Protein AF-A0A936FQI4-F1 (afdb_monomer_lite)

Sequence (124 aa):
MPVNFSVKGVPDELAARLRERAAANHRSLQGELMAILHEATSRQPAATADWRQRFRPAAAAHGGRPSTIDEVVARIKARSPAPRVRGPSSVDVIRQMRDDRYGDAWLAARKDTSAAKKPARRGR

Structure (mmCIF, N/CA/C/O backbone):
data_AF-A0A936FQI4-F1
#
_entry.id   AF-A0A936FQI4-F1
#
loop_
_atom_site.group_PDB
_atom_site.id
_atom_site.type_symbol
_atom_site.label_atom_id
_atom_site.label_alt_id
_atom_site.label_comp_id
_atom_site.label_asym_id
_atom_site.label_entity_id
_atom_site.label_seq_id
_atom_site.pdbx_PDB_ins_code
_atom_site.Cartn_x
_atom_site.Cartn_y
_atom_site.Cartn_z
_atom_site.occupancy
_atom_site.B_iso_or_equiv
_atom_site.auth_seq_id
_atom_site.auth_comp_id
_atom_site.auth_asym_id
_atom_site.auth_atom_id
_atom_site.pdbx_PDB_model_num
ATOM 1 N N . MET A 1 1 ? 0.464 22.853 11.109 1.00 69.81 1 MET A N 1
ATOM 2 C CA . MET A 1 1 ? -0.712 22.827 12.005 1.00 69.81 1 MET A CA 1
ATOM 3 C C . MET A 1 1 ? -1.194 21.390 12.130 1.00 69.81 1 MET A C 1
ATOM 5 O O . MET A 1 1 ? -1.254 20.738 11.092 1.00 69.81 1 MET A O 1
ATOM 9 N N . PRO A 1 2 ? -1.460 20.867 13.340 1.00 82.12 2 PRO A N 1
ATOM 10 C CA . PRO A 1 2 ? -2.009 19.522 13.499 1.00 82.12 2 PRO A CA 1
ATOM 11 C C . PRO A 1 2 ? -3.452 19.473 12.977 1.00 82.12 2 PRO A C 1
ATOM 13 O O . PRO A 1 2 ? -4.237 20.381 13.241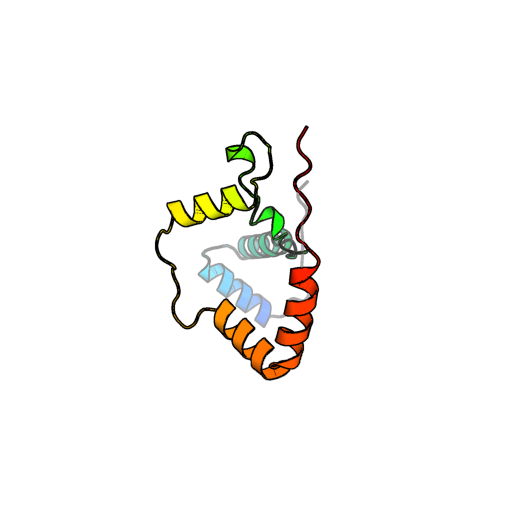 1.00 82.12 2 PRO A O 1
ATOM 16 N N . VAL A 1 3 ? -3.791 18.421 12.230 1.00 89.88 3 VAL A N 1
ATOM 17 C CA . VAL A 1 3 ? -5.141 18.180 11.699 1.00 89.88 3 VAL A CA 1
ATOM 18 C C . VAL A 1 3 ? -5.717 16.965 12.417 1.00 89.88 3 VAL A C 1
ATOM 20 O O . VAL A 1 3 ? -5.066 15.925 12.482 1.00 89.88 3 VAL A O 1
ATOM 23 N N . ASN A 1 4 ? -6.920 17.099 12.976 1.00 89.75 4 ASN A N 1
ATOM 24 C CA . ASN A 1 4 ? -7.624 15.989 13.615 1.00 89.75 4 ASN A CA 1
ATOM 25 C C . ASN A 1 4 ? -8.486 15.246 12.582 1.00 89.75 4 ASN A C 1
ATOM 27 O O . ASN A 1 4 ? -9.173 15.878 11.781 1.00 89.75 4 ASN A O 1
ATOM 31 N N . PHE A 1 5 ? -8.465 13.915 12.618 1.00 84.94 5 PHE A N 1
ATOM 32 C CA . PHE A 1 5 ? -9.216 13.050 11.715 1.00 84.94 5 PHE A CA 1
ATOM 33 C C . PHE A 1 5 ? -10.091 12.094 12.523 1.00 84.94 5 PHE A C 1
ATOM 35 O O . PHE A 1 5 ? -9.604 11.369 13.389 1.00 84.94 5 PHE A O 1
ATOM 42 N N . SER A 1 6 ? -11.389 12.085 12.230 1.00 91.06 6 SER A N 1
ATOM 43 C CA . SER A 1 6 ? -12.357 11.189 12.860 1.00 91.06 6 SER A CA 1
ATOM 44 C C . SER A 1 6 ? -13.099 10.407 11.784 1.00 91.06 6 SER A C 1
ATOM 46 O O . SER A 1 6 ? -13.670 10.997 10.867 1.00 91.06 6 SER A O 1
ATOM 48 N N . VAL A 1 7 ? -13.093 9.079 11.906 1.00 88.00 7 VAL A N 1
ATOM 49 C CA . VAL A 1 7 ? -13.845 8.171 11.033 1.00 88.00 7 VAL A CA 1
ATOM 50 C C . VAL A 1 7 ? -15.098 7.728 11.772 1.00 88.00 7 VAL A C 1
ATOM 52 O O . VAL A 1 7 ? -15.009 7.165 12.862 1.00 88.00 7 VAL A O 1
ATOM 55 N N . LYS A 1 8 ? -16.269 7.979 11.184 1.00 94.00 8 LYS A N 1
ATOM 56 C CA . LYS A 1 8 ? -17.564 7.544 11.725 1.00 94.00 8 LYS A CA 1
ATOM 57 C C . LYS A 1 8 ? -18.041 6.281 11.011 1.00 94.00 8 LYS A C 1
ATOM 59 O O . LYS A 1 8 ? -17.740 6.094 9.837 1.00 94.00 8 LYS A O 1
ATOM 64 N N . GLY A 1 9 ? -18.809 5.450 11.716 1.00 92.06 9 GLY A N 1
ATOM 65 C CA . GLY A 1 9 ? -19.442 4.260 11.136 1.00 92.06 9 GLY A CA 1
ATOM 66 C C . GLY A 1 9 ? -18.463 3.140 10.783 1.00 92.06 9 GLY A C 1
ATOM 67 O O . GLY A 1 9 ? -18.639 2.472 9.770 1.00 92.06 9 GLY A O 1
ATOM 68 N N . VAL A 1 10 ? -17.411 2.951 11.583 1.00 91.44 10 VAL A N 1
ATOM 69 C CA . VAL A 1 10 ? -16.477 1.834 11.393 1.00 91.44 10 VAL A CA 1
ATOM 70 C C . VAL A 1 10 ? -17.178 0.536 11.814 1.00 91.44 10 VAL A C 1
ATOM 72 O O . VAL A 1 10 ? -17.616 0.465 12.960 1.00 91.44 10 VAL A O 1
ATOM 75 N N . PRO A 1 11 ? -17.276 -0.485 10.940 1.00 97.06 11 PRO A N 1
ATOM 76 C CA . PRO A 1 11 ? -17.835 -1.780 11.318 1.00 97.06 11 PRO A CA 1
ATOM 77 C C . PRO A 1 11 ? -17.044 -2.419 12.463 1.00 97.06 11 PRO A C 1
ATOM 79 O O . PRO A 1 11 ? -15.810 -2.366 12.466 1.00 97.06 11 PRO A O 1
ATOM 82 N N . ASP A 1 12 ? -17.734 -3.068 13.401 1.00 94.44 12 ASP A N 1
ATOM 83 C CA . ASP A 1 12 ? -17.106 -3.626 14.607 1.00 94.44 12 ASP A CA 1
ATOM 84 C C . ASP A 1 12 ? -16.015 -4.653 14.286 1.00 94.44 12 ASP A C 1
ATOM 86 O O . ASP A 1 12 ? -14.940 -4.628 14.889 1.00 94.44 12 ASP A O 1
ATOM 90 N N . GLU A 1 13 ? -16.239 -5.493 13.275 1.00 96.62 13 GLU A N 1
ATOM 91 C CA . GLU A 1 13 ? -15.248 -6.464 12.798 1.00 96.62 13 GLU A CA 1
ATOM 92 C C . GLU A 1 13 ? -13.973 -5.782 12.287 1.00 96.62 13 GLU A C 1
ATOM 94 O O . GLU A 1 13 ? -12.856 -6.226 12.561 1.00 96.62 13 GLU A O 1
ATOM 99 N N . LEU A 1 14 ? -14.116 -4.661 11.573 1.00 95.62 14 LEU A N 1
ATOM 100 C CA . LEU A 1 14 ? -12.974 -3.902 11.073 1.00 95.62 14 LEU A CA 1
ATOM 101 C C . LEU A 1 14 ? -12.208 -3.252 12.229 1.00 95.62 14 LEU A C 1
ATOM 103 O O . LEU A 1 14 ? -10.976 -3.288 12.254 1.00 95.62 14 LEU A O 1
ATOM 107 N N . ALA A 1 15 ? -12.928 -2.701 13.209 1.00 95.19 15 ALA A N 1
ATOM 108 C CA . ALA A 1 15 ? -12.323 -2.141 14.409 1.00 95.19 15 ALA A CA 1
ATOM 109 C C . ALA A 1 15 ? -11.576 -3.212 15.224 1.00 95.19 15 ALA A C 1
ATOM 111 O O . ALA A 1 15 ? -10.478 -2.945 15.714 1.00 95.19 15 ALA A O 1
ATOM 112 N N . ALA A 1 16 ? -12.124 -4.426 15.339 1.00 96.75 16 ALA A N 1
ATOM 113 C CA . ALA A 1 16 ? -11.470 -5.551 16.005 1.00 96.75 16 ALA A CA 1
ATOM 114 C C . ALA A 1 16 ? -10.152 -5.929 15.314 1.00 96.75 16 ALA A C 1
ATOM 116 O O . ALA A 1 16 ? -9.101 -5.915 15.955 1.00 96.75 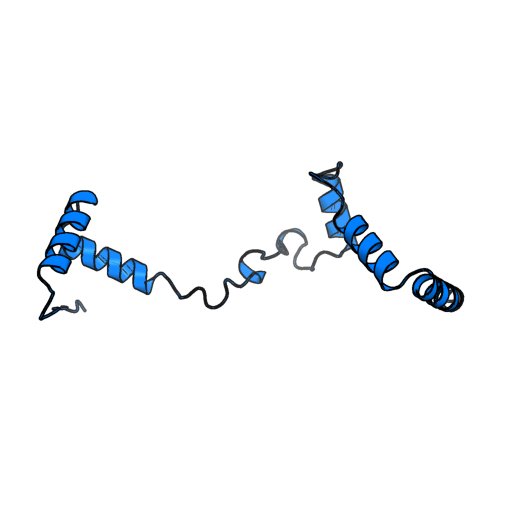16 ALA A O 1
ATOM 117 N N . ARG A 1 17 ? -10.175 -6.123 13.989 1.00 97.19 17 ARG A N 1
ATOM 118 C CA . ARG A 1 17 ? -8.971 -6.444 13.200 1.00 97.19 17 ARG A CA 1
ATOM 119 C C . ARG A 1 17 ? -7.894 -5.362 13.292 1.00 97.19 17 ARG A C 1
ATOM 121 O O . ARG A 1 17 ? -6.705 -5.674 13.332 1.00 97.19 17 ARG A O 1
ATOM 128 N N . LEU A 1 18 ? -8.286 -4.086 13.342 1.00 96.31 18 LEU A N 1
ATOM 129 C CA . LEU A 1 18 ? -7.343 -2.979 13.537 1.00 96.31 18 LEU A CA 1
ATOM 130 C C . LEU A 1 18 ? -6.695 -3.010 14.927 1.00 96.31 18 LEU A C 1
ATOM 132 O O . LEU A 1 18 ? -5.494 -2.766 15.033 1.00 96.31 18 LEU A O 1
ATOM 136 N N . ARG A 1 19 ? -7.452 -3.339 15.984 1.00 95.31 19 ARG A N 1
ATOM 137 C CA . ARG A 1 19 ? -6.897 -3.488 17.342 1.00 95.31 19 ARG A CA 1
ATOM 138 C C . ARG A 1 19 ? -5.942 -4.675 17.441 1.00 95.31 19 ARG A C 1
ATOM 140 O O . ARG A 1 19 ? -4.865 -4.519 18.005 1.00 95.31 19 ARG A O 1
ATOM 147 N N . GLU A 1 20 ? -6.297 -5.820 16.864 1.00 97.62 20 GLU A N 1
ATOM 148 C CA . GLU A 1 20 ? -5.423 -7.001 16.811 1.00 97.62 20 GLU A CA 1
ATOM 149 C C . GLU A 1 20 ? -4.113 -6.692 16.087 1.00 97.62 20 GLU A C 1
ATOM 151 O O . GLU A 1 20 ? -3.028 -6.972 16.596 1.00 97.62 20 GLU A O 1
ATOM 156 N N . ARG A 1 21 ? -4.202 -6.034 14.924 1.00 97.62 21 ARG A N 1
ATOM 157 C CA . ARG A 1 21 ? -3.026 -5.597 14.170 1.00 97.62 21 ARG A CA 1
ATOM 158 C C . ARG A 1 21 ? -2.170 -4.622 14.979 1.00 97.62 21 ARG A C 1
ATOM 160 O O . ARG A 1 21 ? -0.951 -4.769 14.990 1.00 97.62 21 ARG A O 1
ATOM 167 N N . ALA A 1 22 ? -2.775 -3.662 15.677 1.00 97.38 22 ALA A N 1
ATOM 168 C CA . ALA A 1 22 ? -2.047 -2.728 16.534 1.00 97.38 22 ALA A CA 1
ATOM 169 C C . ALA A 1 22 ? -1.322 -3.452 17.686 1.00 97.38 22 ALA A C 1
ATOM 171 O O . ALA A 1 22 ? -0.142 -3.193 17.922 1.00 97.38 22 ALA A O 1
ATOM 172 N N . ALA A 1 23 ? -1.986 -4.416 18.338 1.00 96.56 23 ALA A N 1
ATOM 173 C CA . ALA A 1 23 ? -1.396 -5.237 19.394 1.00 96.56 23 ALA A CA 1
ATOM 174 C C . ALA A 1 23 ? -0.212 -6.073 18.882 1.00 96.56 23 ALA A C 1
ATOM 176 O O . ALA A 1 23 ? 0.848 -6.074 19.506 1.00 96.56 23 ALA A O 1
ATOM 177 N N . ALA A 1 24 ? -0.355 -6.709 17.714 1.00 96.94 24 ALA A N 1
ATOM 178 C CA . ALA A 1 24 ? 0.707 -7.491 17.079 1.00 96.94 24 ALA A CA 1
ATOM 179 C C . ALA A 1 24 ? 1.928 -6.641 16.686 1.00 96.94 24 ALA A C 1
ATOM 181 O O . ALA A 1 24 ? 3.054 -7.126 16.707 1.00 96.94 24 ALA A O 1
ATOM 182 N N . ASN A 1 25 ? 1.715 -5.366 16.345 1.00 96.25 25 ASN A N 1
ATOM 183 C CA . ASN A 1 25 ? 2.786 -4.424 16.014 1.00 96.25 25 ASN A CA 1
ATOM 184 C C . ASN A 1 25 ? 3.288 -3.629 17.232 1.00 96.25 25 ASN A C 1
ATOM 186 O O . ASN A 1 25 ? 4.109 -2.727 17.063 1.00 96.25 25 ASN A O 1
ATOM 190 N N . HIS A 1 26 ? 2.803 -3.940 18.442 1.00 97.25 26 HIS A N 1
ATOM 191 C CA . HIS A 1 26 ? 3.125 -3.242 19.691 1.00 97.25 26 HIS A CA 1
ATOM 192 C C . HIS A 1 26 ? 2.915 -1.719 19.615 1.00 97.25 26 HIS A C 1
ATOM 194 O O . HIS A 1 26 ? 3.721 -0.929 20.109 1.00 97.25 26 HIS A O 1
ATOM 200 N N . ARG A 1 27 ? 1.826 -1.291 18.968 1.00 95.06 27 ARG A N 1
ATOM 201 C CA . ARG A 1 27 ? 1.468 0.120 18.766 1.00 95.06 27 ARG A CA 1
ATOM 202 C C . ARG A 1 27 ? 0.092 0.421 19.340 1.00 95.06 27 ARG A C 1
ATOM 204 O O . ARG A 1 27 ? -0.764 -0.452 19.448 1.00 95.06 27 ARG A O 1
ATOM 211 N N . SER A 1 28 ? -0.145 1.691 19.666 1.00 97.06 28 SER A N 1
ATOM 212 C CA . SER A 1 28 ? -1.504 2.165 19.933 1.00 97.06 28 SER A CA 1
ATOM 213 C C . SER A 1 28 ? -2.336 2.129 18.647 1.00 97.06 28 SER A C 1
ATOM 215 O O . SER A 1 28 ? -1.794 2.212 17.544 1.00 97.06 28 SER A O 1
ATOM 217 N N . LEU A 1 29 ? -3.665 2.066 18.773 1.00 94.25 29 LEU A N 1
ATOM 218 C CA . LEU A 1 29 ? -4.567 2.086 17.615 1.00 94.25 29 LEU A CA 1
ATOM 219 C C . LEU A 1 29 ? -4.352 3.332 16.738 1.00 94.25 29 LEU A C 1
ATOM 221 O O . LEU A 1 29 ? -4.317 3.236 15.514 1.00 94.25 29 LEU A O 1
ATOM 225 N N . GLN A 1 30 ? -4.154 4.496 17.363 1.00 93.81 30 GLN A N 1
ATOM 226 C CA . GLN A 1 30 ? -3.844 5.736 16.651 1.00 93.81 30 GLN A CA 1
ATOM 227 C C . GLN A 1 30 ? -2.497 5.649 15.920 1.00 93.81 30 GLN A C 1
ATOM 229 O O . GLN A 1 30 ? -2.399 6.072 14.770 1.00 93.81 30 GLN A O 1
ATOM 234 N N . GLY A 1 31 ? -1.470 5.077 16.557 1.00 94.56 31 GLY A N 1
ATOM 235 C CA . GLY A 1 31 ? -0.163 4.869 15.934 1.00 94.56 31 GLY A CA 1
ATOM 236 C C . GLY A 1 31 ? -0.227 3.920 14.737 1.00 94.56 31 GLY A C 1
ATOM 237 O O . GLY A 1 31 ? 0.406 4.179 13.716 1.00 94.56 31 GLY A O 1
ATOM 238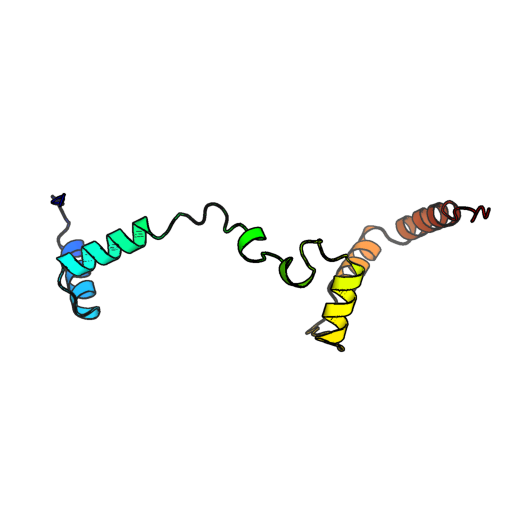 N N . GLU A 1 32 ? -1.037 2.865 14.824 1.00 96.06 32 GLU A N 1
ATOM 239 C CA . GLU A 1 32 ? -1.239 1.933 13.714 1.00 96.06 32 GLU A CA 1
ATOM 240 C C . GLU A 1 32 ? -1.978 2.587 12.540 1.00 96.06 32 GLU A C 1
ATOM 242 O O . GLU A 1 32 ? -1.563 2.437 11.392 1.00 96.06 32 GLU A O 1
ATOM 247 N N . LEU A 1 33 ? -3.012 3.390 12.811 1.00 94.88 33 LEU A N 1
ATOM 248 C CA . LEU A 1 33 ? -3.693 4.167 11.770 1.00 94.88 33 LEU A CA 1
ATOM 249 C C . LEU A 1 33 ? -2.740 5.147 11.080 1.00 94.88 33 LEU A C 1
ATOM 251 O O . LEU A 1 33 ? -2.736 5.238 9.853 1.00 94.88 33 LEU A O 1
ATOM 255 N N . MET A 1 34 ? -1.891 5.836 11.846 1.00 94.44 34 MET A N 1
ATOM 256 C CA . MET A 1 34 ? -0.868 6.717 11.282 1.00 94.44 34 MET A CA 1
ATOM 257 C C . MET A 1 34 ? 0.134 5.955 10.413 1.00 94.44 34 MET A C 1
ATOM 259 O O . MET A 1 34 ? 0.490 6.439 9.341 1.00 94.44 34 MET A O 1
ATOM 263 N N . ALA A 1 35 ? 0.555 4.757 10.826 1.00 94.44 35 ALA A N 1
ATOM 264 C CA . ALA A 1 35 ? 1.451 3.920 10.034 1.00 94.44 35 ALA A CA 1
ATOM 265 C C . ALA A 1 35 ? 0.811 3.484 8.705 1.00 94.44 35 ALA A C 1
ATOM 267 O O . ALA A 1 35 ? 1.452 3.590 7.661 1.00 94.44 35 ALA A O 1
ATOM 268 N N . ILE A 1 36 ? -0.458 3.063 8.726 1.00 93.88 36 ILE A N 1
ATOM 269 C CA . ILE A 1 36 ? -1.208 2.677 7.520 1.00 93.88 36 ILE A CA 1
ATOM 270 C C . ILE A 1 36 ? -1.366 3.869 6.570 1.00 93.88 36 ILE A C 1
ATOM 272 O O . ILE A 1 36 ? -1.128 3.736 5.370 1.00 93.88 36 ILE A O 1
ATOM 276 N N . LEU A 1 37 ? -1.736 5.043 7.090 1.00 92.62 37 LEU A N 1
ATOM 277 C CA . LEU A 1 37 ? -1.865 6.261 6.284 1.00 92.62 37 LEU A CA 1
ATOM 278 C C . LEU A 1 37 ? -0.519 6.686 5.690 1.00 92.62 37 LEU A C 1
ATOM 280 O O . LEU A 1 37 ? -0.447 7.048 4.515 1.00 92.62 37 LEU A O 1
ATOM 284 N N . HIS A 1 38 ? 0.558 6.597 6.472 1.00 93.06 38 HIS A N 1
ATOM 285 C CA . HIS A 1 38 ? 1.903 6.881 5.989 1.00 93.06 38 HIS A CA 1
ATOM 286 C C . HIS A 1 38 ? 2.305 5.912 4.873 1.00 93.06 38 HIS A C 1
ATOM 288 O O . HIS A 1 38 ? 2.807 6.350 3.843 1.00 93.06 38 HIS A O 1
ATOM 294 N N . GLU A 1 39 ? 2.051 4.610 5.020 1.00 92.25 39 GLU A N 1
ATOM 295 C CA . GLU A 1 39 ? 2.324 3.615 3.976 1.00 92.25 39 GLU A CA 1
ATOM 296 C C . GLU A 1 39 ? 1.510 3.889 2.704 1.00 92.25 39 GLU A C 1
ATOM 298 O O . GLU A 1 39 ? 2.075 3.919 1.613 1.00 92.25 39 GLU A O 1
ATOM 303 N N . ALA A 1 40 ? 0.208 4.149 2.833 1.00 90.25 40 ALA A N 1
ATOM 304 C CA . ALA A 1 40 ? -0.686 4.396 1.702 1.00 90.25 40 ALA A CA 1
ATOM 305 C C . ALA A 1 40 ? -0.324 5.663 0.909 1.00 90.25 40 ALA A C 1
ATOM 307 O O . ALA A 1 40 ? -0.540 5.714 -0.298 1.00 90.25 40 ALA A O 1
ATOM 308 N N . THR A 1 41 ? 0.236 6.674 1.577 1.00 89.06 41 THR A N 1
ATOM 309 C CA . THR A 1 41 ? 0.659 7.941 0.955 1.00 89.06 41 THR A CA 1
ATOM 310 C C . THR A 1 41 ? 2.109 7.916 0.469 1.00 89.06 41 THR A C 1
ATOM 312 O O . THR A 1 41 ? 2.422 8.522 -0.553 1.00 89.06 41 THR A O 1
ATOM 315 N N . SER A 1 42 ? 2.992 7.186 1.158 1.00 83.62 42 SER A N 1
ATOM 316 C CA . SER A 1 42 ? 4.397 6.997 0.758 1.00 83.62 42 SER A CA 1
ATOM 317 C C . SER A 1 42 ? 4.535 6.029 -0.404 1.00 83.62 42 SER A C 1
ATOM 319 O O . SER A 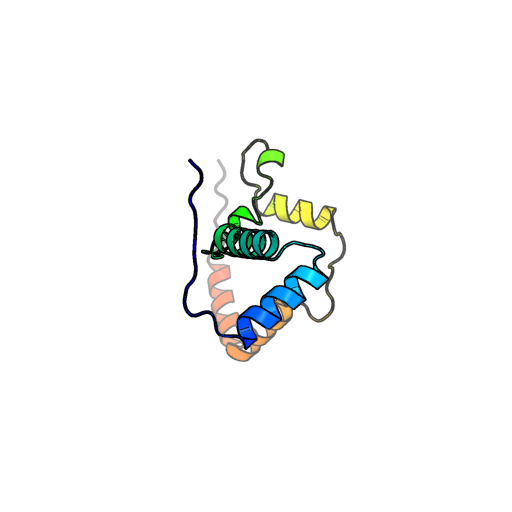1 42 ? 5.463 6.131 -1.209 1.00 83.62 42 SER A O 1
ATOM 321 N N . ARG A 1 43 ? 3.603 5.082 -0.514 1.00 64.81 43 ARG A N 1
ATOM 322 C CA . ARG A 1 43 ? 3.436 4.275 -1.707 1.00 64.81 43 ARG A CA 1
ATOM 323 C C . ARG A 1 43 ? 2.819 5.177 -2.769 1.00 64.81 43 ARG A C 1
ATOM 325 O O . ARG A 1 43 ? 1.622 5.117 -3.030 1.00 64.81 43 ARG A O 1
ATOM 332 N N . GLN A 1 44 ? 3.659 5.993 -3.418 1.00 57.16 44 GLN A N 1
ATOM 333 C CA . GLN A 1 44 ? 3.350 6.428 -4.775 1.00 57.16 44 GLN A CA 1
ATOM 334 C C . GLN A 1 44 ? 2.849 5.176 -5.508 1.00 57.16 44 GLN A C 1
ATOM 336 O O . GLN A 1 44 ? 3.483 4.114 -5.364 1.00 57.16 44 GLN A O 1
ATOM 341 N N . PRO A 1 45 ? 1.736 5.245 -6.274 1.00 51.78 45 PRO A N 1
ATOM 342 C CA . PRO A 1 45 ? 1.507 4.202 -7.255 1.00 51.78 45 PRO A CA 1
ATOM 343 C C . PRO A 1 45 ? 2.846 4.038 -7.959 1.00 51.78 45 PRO A C 1
ATOM 345 O O . PRO A 1 45 ? 3.538 5.032 -8.202 1.00 51.78 45 PRO A O 1
ATOM 348 N N . ALA A 1 46 ? 3.261 2.805 -8.222 1.00 50.72 46 ALA A N 1
ATOM 349 C CA . ALA A 1 46 ? 4.305 2.583 -9.199 1.00 50.72 46 ALA A CA 1
ATOM 350 C C . ALA A 1 46 ? 3.747 3.083 -10.544 1.00 50.72 46 ALA A C 1
ATOM 352 O O . ALA A 1 46 ? 3.382 2.296 -11.409 1.00 50.72 46 ALA A O 1
ATOM 353 N N . ALA A 1 47 ? 3.598 4.402 -10.687 1.00 50.56 47 ALA A N 1
ATOM 354 C CA . ALA A 1 47 ? 3.464 5.140 -11.907 1.00 50.56 47 ALA A CA 1
ATOM 355 C C . ALA A 1 47 ? 4.789 4.858 -12.565 1.00 50.56 47 ALA A C 1
ATOM 357 O O . ALA A 1 47 ? 5.767 5.535 -12.279 1.00 50.56 47 ALA A O 1
ATOM 358 N N . THR A 1 48 ? 4.817 3.726 -13.271 1.00 50.31 48 THR A N 1
ATOM 359 C CA . THR A 1 48 ? 5.958 3.185 -13.986 1.00 50.31 48 THR A CA 1
ATOM 360 C C . THR A 1 48 ? 7.224 3.313 -13.154 1.00 50.31 48 THR A C 1
ATOM 362 O O . THR A 1 48 ? 7.884 4.341 -13.239 1.00 50.31 48 THR A O 1
ATOM 365 N N . ALA A 1 49 ? 7.589 2.305 -12.349 1.00 50.50 49 ALA A N 1
ATOM 366 C CA . ALA A 1 49 ? 8.974 2.224 -11.889 1.00 50.50 49 ALA A CA 1
ATOM 367 C C . ALA A 1 49 ? 9.840 2.447 -13.132 1.00 50.50 49 ALA A C 1
ATOM 369 O O . ALA A 1 49 ? 9.849 1.592 -14.020 1.00 50.50 49 ALA A O 1
ATOM 370 N N . ASP A 1 50 ? 10.405 3.652 -13.260 1.00 57.22 50 ASP A N 1
ATOM 371 C CA . ASP A 1 50 ? 11.050 4.066 -14.485 1.00 57.22 50 ASP A CA 1
ATOM 372 C C . ASP A 1 50 ? 12.253 3.156 -14.531 1.00 57.22 50 ASP A C 1
ATOM 374 O O . ASP A 1 50 ? 13.184 3.270 -13.728 1.00 57.22 50 ASP A O 1
ATOM 378 N N . TRP A 1 51 ? 12.177 2.143 -15.385 1.00 57.12 51 TRP A N 1
ATOM 379 C CA . TRP A 1 51 ? 13.230 1.155 -15.492 1.00 57.12 51 TRP A CA 1
ATOM 380 C C . TRP A 1 51 ? 14.553 1.876 -15.797 1.00 57.12 51 TRP A C 1
ATOM 382 O O . TRP A 1 51 ? 15.610 1.390 -15.406 1.00 57.12 51 TRP A O 1
ATOM 392 N N . ARG A 1 52 ? 14.499 3.091 -16.372 1.00 54.56 52 ARG A N 1
ATOM 393 C CA . ARG A 1 52 ? 15.642 3.987 -16.573 1.00 54.56 52 ARG A CA 1
ATOM 394 C C . ARG A 1 52 ? 16.215 4.558 -15.271 1.00 54.56 52 ARG A C 1
ATOM 396 O O . ARG A 1 52 ? 17.426 4.729 -15.195 1.00 54.56 52 ARG A O 1
ATOM 403 N N . GLN A 1 53 ? 15.406 4.829 -14.243 1.00 58.09 53 GLN A N 1
ATOM 404 C CA . GLN A 1 53 ? 15.901 5.206 -12.909 1.00 58.09 53 GLN A CA 1
ATOM 405 C C . GLN A 1 53 ? 16.447 4.000 -12.138 1.00 58.09 53 GLN A C 1
ATOM 407 O O . GLN A 1 53 ? 17.509 4.098 -11.525 1.00 58.09 53 GLN A O 1
ATOM 412 N N . ARG A 1 54 ? 15.758 2.850 -12.194 1.00 55.72 54 ARG A N 1
ATOM 413 C CA . ARG A 1 54 ? 16.195 1.602 -11.531 1.00 55.72 54 ARG A CA 1
ATOM 414 C C . ARG A 1 54 ? 17.520 1.093 -12.106 1.00 55.72 54 ARG A C 1
ATOM 416 O O . ARG A 1 54 ? 18.367 0.599 -11.367 1.00 55.72 54 ARG A O 1
ATOM 423 N N . PHE A 1 55 ? 17.701 1.252 -13.413 1.00 54.91 55 PHE A N 1
ATOM 424 C CA . PHE A 1 55 ? 18.935 0.979 -14.138 1.00 54.91 55 PHE A CA 1
ATOM 425 C C . PHE A 1 55 ? 19.541 2.280 -14.641 1.00 54.91 55 PHE A C 1
ATOM 427 O O . PHE A 1 55 ? 19.834 2.406 -15.828 1.00 54.91 55 PHE A O 1
ATOM 434 N N . ARG A 1 56 ? 19.737 3.261 -13.754 1.00 55.72 56 ARG A N 1
ATOM 435 C CA . ARG A 1 56 ? 20.526 4.436 -14.108 1.00 55.72 56 ARG A CA 1
ATOM 436 C C . ARG A 1 56 ? 21.926 3.928 -14.478 1.00 55.72 56 ARG A C 1
ATOM 438 O O . ARG A 1 56 ? 22.622 3.414 -13.596 1.00 55.72 56 ARG A O 1
ATOM 445 N N . PRO A 1 57 ? 22.345 3.982 -15.759 1.00 53.59 57 PRO A N 1
ATOM 446 C CA . PRO A 1 57 ? 23.677 3.536 -16.115 1.00 53.59 57 PRO A CA 1
ATOM 447 C C . PRO A 1 57 ? 24.655 4.390 -15.316 1.00 53.59 57 PRO A C 1
ATOM 449 O O . PRO A 1 57 ? 24.432 5.589 -15.123 1.00 53.59 57 PRO A O 1
ATOM 452 N N . ALA A 1 58 ? 25.727 3.773 -14.830 1.00 56.12 58 ALA A N 1
ATOM 453 C CA . ALA A 1 58 ? 26.829 4.473 -14.190 1.00 56.12 58 ALA A CA 1
ATOM 454 C C . ALA A 1 58 ? 27.561 5.349 -15.227 1.00 56.12 58 ALA A C 1
ATOM 456 O O . ALA A 1 58 ? 28.713 5.101 -15.559 1.00 56.12 58 ALA A O 1
ATOM 457 N N . ALA A 1 59 ? 26.899 6.376 -15.766 1.00 53.12 59 ALA A N 1
ATOM 458 C CA . ALA A 1 59 ? 27.498 7.395 -16.623 1.00 53.12 59 ALA A CA 1
ATOM 459 C C . ALA A 1 59 ? 28.618 8.147 -15.879 1.00 53.12 59 ALA A C 1
ATOM 461 O O . ALA A 1 59 ? 29.539 8.673 -16.498 1.00 53.12 59 ALA A O 1
ATOM 462 N N . ALA A 1 60 ? 28.590 8.112 -14.541 1.00 53.12 60 ALA A N 1
ATOM 463 C CA . ALA A 1 60 ? 29.660 8.609 -13.687 1.00 53.12 60 ALA A CA 1
ATOM 464 C C . ALA A 1 60 ? 30.994 7.866 -13.897 1.00 53.12 60 ALA A C 1
ATOM 466 O O . ALA A 1 60 ? 32.046 8.481 -13.779 1.00 53.12 60 ALA A O 1
ATOM 467 N N . ALA A 1 61 ? 30.977 6.578 -14.270 1.00 57.72 61 ALA A N 1
ATOM 468 C CA . ALA A 1 61 ? 32.205 5.800 -14.461 1.00 57.72 61 ALA A CA 1
ATOM 469 C C . ALA A 1 61 ? 32.970 6.163 -15.751 1.00 57.72 61 ALA A C 1
ATOM 471 O O . ALA A 1 61 ? 34.145 5.836 -15.872 1.00 57.72 61 ALA A O 1
ATOM 472 N N . HIS A 1 62 ? 32.322 6.840 -16.708 1.00 56.66 62 HIS A N 1
ATOM 473 C CA . HIS A 1 62 ? 32.920 7.233 -17.992 1.00 56.66 62 HIS A CA 1
ATOM 474 C C . HIS A 1 62 ? 32.999 8.755 -18.172 1.00 56.66 62 HIS A C 1
ATOM 476 O O . HIS A 1 62 ? 33.015 9.239 -19.298 1.00 56.66 62 HIS A O 1
ATOM 482 N N . GLY A 1 63 ? 33.022 9.535 -17.086 1.00 64.19 63 GLY A N 1
ATOM 483 C CA . GLY A 1 63 ? 33.164 10.993 -17.186 1.00 64.19 63 GLY A CA 1
ATOM 484 C C . GLY A 1 63 ? 32.013 11.677 -17.935 1.00 64.19 63 GLY A C 1
ATOM 485 O O . GLY A 1 63 ? 32.221 12.692 -18.587 1.00 64.19 63 GLY A O 1
ATOM 486 N N . GLY A 1 64 ? 30.804 11.105 -17.885 1.00 65.56 64 GLY A N 1
ATOM 487 C CA . GLY A 1 64 ? 29.604 11.701 -18.476 1.00 65.56 64 GLY A CA 1
ATOM 488 C C . GLY A 1 64 ? 29.293 11.289 -19.917 1.00 65.56 64 GLY A C 1
ATOM 489 O O . GLY A 1 64 ? 28.199 11.601 -20.384 1.00 65.56 64 GLY A O 1
ATOM 490 N N . ARG A 1 65 ? 30.167 10.538 -20.611 1.00 75.06 65 ARG A N 1
ATOM 491 C CA . ARG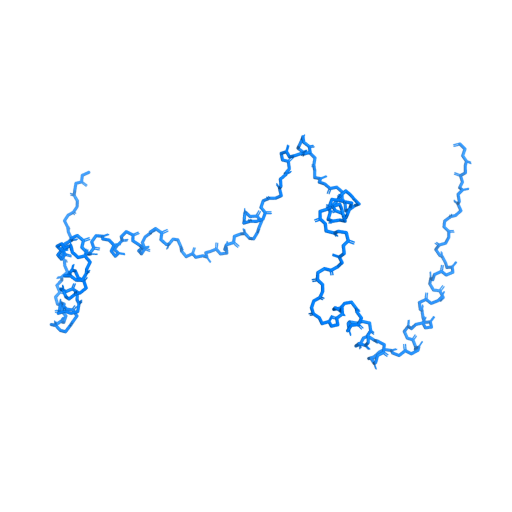 A 1 65 ? 29.807 9.955 -21.918 1.00 75.06 65 ARG A CA 1
ATOM 492 C C . ARG A 1 65 ? 29.050 8.629 -21.756 1.00 75.06 65 ARG A C 1
ATOM 494 O O . ARG A 1 65 ? 29.408 7.824 -20.891 1.00 75.06 65 ARG A O 1
ATOM 501 N N . PRO A 1 66 ? 28.014 8.365 -22.571 1.00 74.75 66 PRO A N 1
ATOM 502 C CA . PRO A 1 66 ? 27.369 7.057 -22.599 1.00 74.75 66 PRO A CA 1
ATOM 503 C C . PRO A 1 66 ? 28.372 5.989 -23.061 1.00 74.75 66 PRO A C 1
ATOM 505 O O . PRO A 1 66 ? 29.137 6.221 -23.997 1.00 74.75 66 PRO A O 1
ATOM 508 N N . SER A 1 67 ? 28.382 4.823 -22.405 1.00 75.62 67 SER A N 1
ATOM 509 C CA . SER A 1 67 ? 29.219 3.692 -22.826 1.00 75.62 67 SER A CA 1
ATOM 510 C C . SER A 1 67 ? 28.842 3.247 -24.238 1.00 75.62 67 SER A C 1
ATOM 512 O O . SER A 1 67 ? 27.653 3.112 -24.543 1.00 75.62 67 SER A O 1
ATOM 514 N N . THR A 1 68 ? 29.833 2.952 -25.079 1.00 84.31 68 THR A N 1
ATOM 515 C CA . THR A 1 68 ? 29.568 2.312 -26.376 1.00 84.31 68 THR A CA 1
ATOM 516 C C . THR A 1 68 ? 29.165 0.849 -26.178 1.00 84.31 68 THR A C 1
ATOM 518 O O . THR A 1 68 ? 29.440 0.243 -25.139 1.00 84.31 68 THR A O 1
ATOM 521 N N . ILE A 1 69 ? 28.511 0.251 -27.178 1.00 77.56 69 ILE A N 1
ATOM 522 C CA . ILE A 1 69 ? 28.127 -1.170 -27.125 1.00 77.56 69 ILE A CA 1
ATOM 523 C C . ILE A 1 69 ? 29.368 -2.051 -26.908 1.00 77.56 69 ILE A C 1
ATOM 525 O O . ILE A 1 69 ? 29.340 -2.945 -26.063 1.00 77.56 69 ILE A O 1
ATOM 529 N N . ASP A 1 70 ? 30.473 -1.753 -27.594 1.00 83.81 70 ASP A N 1
ATOM 530 C CA . ASP A 1 70 ? 31.723 -2.509 -27.477 1.00 83.81 70 ASP A CA 1
ATOM 531 C C . ASP A 1 70 ? 32.333 -2.415 -26.072 1.00 83.81 70 ASP A C 1
ATOM 533 O O . ASP A 1 70 ? 32.764 -3.426 -25.515 1.00 83.81 70 ASP A O 1
ATOM 537 N N . GLU A 1 71 ? 32.299 -1.233 -25.448 1.00 83.31 71 GLU A N 1
ATOM 538 C CA . GLU A 1 71 ? 32.753 -1.036 -24.064 1.00 83.31 71 GLU A CA 1
ATOM 539 C C . GLU A 1 71 ? 31.895 -1.828 -23.071 1.00 83.31 71 GLU A C 1
ATOM 541 O O . GLU A 1 71 ? 32.411 -2.448 -22.135 1.00 83.31 71 GLU A O 1
ATOM 546 N N . VAL A 1 72 ? 30.576 -1.855 -23.282 1.00 83.50 72 VAL A N 1
ATOM 547 C CA . VAL A 1 72 ? 29.658 -2.648 -22.456 1.00 83.50 72 VAL A CA 1
ATOM 548 C C . VAL A 1 72 ? 29.957 -4.142 -22.602 1.00 83.50 72 VAL A C 1
ATOM 550 O O . VAL A 1 72 ? 30.034 -4.842 -21.590 1.00 83.50 72 VAL A O 1
ATOM 553 N N . VAL A 1 73 ? 30.175 -4.629 -23.827 1.00 83.00 73 VAL A N 1
ATOM 554 C CA . VAL A 1 73 ? 30.506 -6.036 -24.098 1.00 83.00 73 VAL A CA 1
ATOM 555 C C . VAL A 1 73 ? 31.846 -6.418 -23.471 1.00 83.00 73 VAL A C 1
ATOM 557 O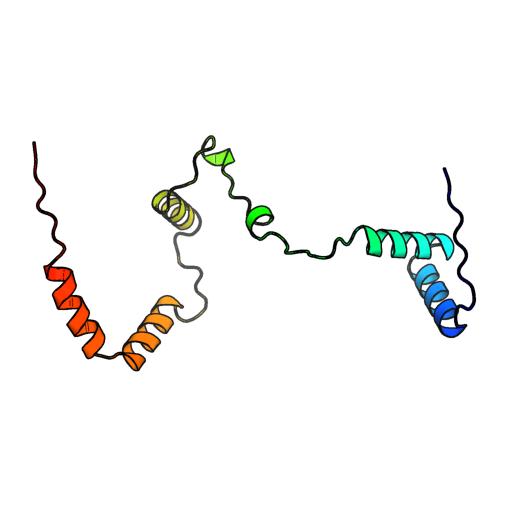 O . VAL A 1 73 ? 31.928 -7.450 -22.803 1.00 83.00 73 VAL A O 1
ATOM 560 N N . ALA A 1 74 ? 32.880 -5.589 -23.629 1.00 84.62 74 ALA A N 1
ATOM 561 C CA . ALA A 1 74 ? 34.189 -5.818 -23.024 1.00 84.62 74 ALA A CA 1
ATOM 562 C C . ALA A 1 74 ? 34.093 -5.890 -21.493 1.00 84.62 74 ALA A C 1
ATOM 564 O O . ALA A 1 74 ? 34.627 -6.813 -20.876 1.00 84.62 74 ALA A O 1
ATOM 565 N N . ARG A 1 75 ? 33.324 -4.980 -20.879 1.00 84.00 75 ARG A N 1
ATOM 566 C CA . ARG A 1 75 ? 33.076 -4.975 -19.432 1.00 84.00 75 ARG A CA 1
ATOM 567 C C . ARG A 1 75 ? 32.363 -6.239 -18.954 1.00 84.00 75 ARG A C 1
ATOM 569 O O . ARG A 1 75 ? 32.731 -6.790 -17.918 1.00 84.00 75 ARG A O 1
ATOM 576 N N . ILE A 1 76 ? 31.348 -6.705 -19.683 1.00 83.19 76 ILE A N 1
ATOM 577 C CA . ILE A 1 76 ? 30.623 -7.934 -19.332 1.00 83.19 76 ILE A CA 1
ATOM 578 C C . ILE A 1 76 ? 31.549 -9.152 -19.442 1.00 83.19 76 ILE A C 1
ATOM 580 O O . ILE A 1 76 ? 31.593 -9.949 -18.506 1.00 83.19 76 ILE A O 1
ATOM 584 N N . LYS A 1 77 ? 32.341 -9.258 -20.519 1.00 82.00 77 LYS A N 1
ATOM 585 C CA . LYS A 1 77 ? 33.319 -10.343 -20.711 1.00 82.00 77 LYS A CA 1
ATOM 586 C C . LYS A 1 77 ? 34.389 -10.366 -19.619 1.00 82.00 77 LYS A C 1
ATOM 588 O O . LYS A 1 77 ? 34.700 -11.433 -19.104 1.00 82.00 77 LYS A O 1
ATOM 593 N N . ALA A 1 78 ? 34.906 -9.204 -19.222 1.00 82.88 78 ALA A N 1
ATOM 594 C CA . ALA A 1 78 ? 35.884 -9.105 -18.139 1.00 82.88 78 ALA A CA 1
ATOM 595 C C . ALA A 1 78 ? 35.298 -9.543 -16.785 1.00 82.88 78 ALA A C 1
ATOM 597 O O . ALA A 1 78 ? 35.969 -10.206 -15.999 1.00 82.88 78 ALA A O 1
ATOM 598 N N . ARG A 1 79 ? 34.030 -9.201 -16.509 1.00 81.62 79 ARG A N 1
ATOM 599 C CA . ARG A 1 79 ? 33.360 -9.534 -15.239 1.00 81.62 79 ARG A CA 1
ATOM 600 C C . ARG A 1 79 ? 32.844 -10.972 -15.182 1.00 81.62 79 ARG A C 1
ATOM 602 O O . ARG A 1 79 ? 32.578 -11.500 -14.104 1.00 81.62 79 ARG A O 1
ATOM 609 N N . SER A 1 80 ? 32.595 -11.594 -16.324 1.00 76.56 80 SER A N 1
ATOM 610 C CA . SER A 1 80 ? 32.116 -12.972 -16.423 1.00 76.56 80 SER A CA 1
ATOM 611 C C . SER A 1 80 ? 32.650 -13.580 -17.721 1.00 76.56 80 SER A C 1
ATOM 613 O O . SER A 1 80 ? 31.998 -13.461 -18.759 1.00 76.56 80 SER A O 1
ATOM 615 N N . PRO A 1 81 ? 33.836 -14.216 -17.667 1.00 68.50 81 PRO A N 1
ATOM 616 C CA . PRO A 1 81 ? 34.492 -14.774 -18.849 1.00 68.50 81 PRO A CA 1
ATOM 617 C C . PRO A 1 81 ? 33.708 -15.940 -19.457 1.00 68.50 81 PRO A C 1
ATOM 619 O O . PRO A 1 81 ? 33.743 -16.150 -20.666 1.00 68.50 81 PRO A O 1
ATOM 622 N N . ALA A 1 82 ? 32.986 -16.686 -18.616 1.00 68.25 82 ALA A N 1
ATOM 623 C CA . ALA A 1 82 ? 32.153 -17.804 -19.029 1.00 68.25 82 ALA A CA 1
ATOM 624 C C . ALA A 1 82 ? 30.665 -17.404 -19.050 1.00 68.25 82 ALA A C 1
ATOM 626 O O . ALA A 1 82 ? 30.198 -16.720 -18.127 1.00 68.25 82 ALA A O 1
ATOM 627 N N . PRO A 1 83 ? 29.894 -17.844 -20.061 1.00 64.69 83 PRO A N 1
ATOM 628 C CA . PRO A 1 83 ? 28.455 -17.629 -20.103 1.00 64.69 83 PRO A CA 1
ATOM 629 C C . PRO A 1 83 ? 27.783 -18.255 -18.875 1.00 64.69 83 PRO A C 1
ATOM 631 O O . PRO A 1 83 ? 27.876 -19.459 -18.651 1.00 64.69 83 PRO A O 1
ATOM 634 N N . ARG A 1 84 ? 27.061 -17.453 -18.084 1.00 65.50 84 ARG A N 1
ATOM 635 C CA . ARG A 1 84 ? 26.182 -17.967 -17.019 1.00 65.50 84 ARG A CA 1
ATOM 636 C C . ARG A 1 84 ? 24.869 -18.442 -17.634 1.00 65.50 84 ARG A C 1
ATOM 638 O O . ARG A 1 84 ? 23.825 -17.839 -17.407 1.00 65.50 84 ARG A O 1
ATOM 645 N N . VAL A 1 85 ? 24.926 -19.462 -18.480 1.00 63.91 85 VAL A N 1
ATOM 646 C CA . VAL A 1 85 ? 23.724 -20.006 -19.115 1.00 63.91 85 VAL A CA 1
ATOM 647 C C . VAL A 1 85 ? 23.349 -21.288 -18.392 1.00 63.91 85 VAL A C 1
ATOM 649 O O . VAL A 1 85 ? 24.117 -22.245 -18.362 1.00 63.91 85 VAL A O 1
ATOM 652 N N . ARG A 1 86 ? 22.159 -21.303 -17.791 1.00 62.00 86 ARG A N 1
ATOM 653 C CA . ARG A 1 86 ? 21.511 -22.533 -17.340 1.00 62.00 86 ARG A CA 1
ATOM 654 C C . ARG A 1 86 ? 20.433 -22.863 -18.369 1.00 62.00 86 ARG A C 1
ATOM 656 O O . ARG A 1 86 ? 19.395 -22.212 -18.380 1.00 62.00 86 ARG A O 1
ATOM 663 N N . GLY A 1 87 ? 20.711 -23.830 -19.242 1.00 70.75 87 GLY A N 1
ATOM 664 C CA . GLY A 1 87 ? 19.813 -24.243 -20.328 1.00 70.75 87 GLY A CA 1
ATOM 665 C C . GLY A 1 87 ? 20.269 -23.798 -21.727 1.00 70.75 87 GLY A C 1
ATOM 666 O O . GLY A 1 87 ? 21.383 -23.297 -21.879 1.00 70.75 87 GLY A O 1
ATOM 667 N N . PRO A 1 88 ? 19.444 -24.018 -22.765 1.00 75.69 88 PRO A N 1
ATOM 668 C CA . PRO A 1 88 ? 19.769 -23.627 -24.133 1.00 75.69 88 PRO A CA 1
ATOM 669 C C . PRO A 1 88 ? 19.840 -22.102 -24.275 1.00 75.69 88 PRO A C 1
ATOM 671 O O . PRO A 1 88 ? 19.073 -21.359 -23.659 1.00 75.69 88 PRO A O 1
ATOM 674 N N . SER A 1 89 ? 20.770 -21.626 -25.104 1.00 82.44 89 SER A N 1
ATOM 675 C CA . SER A 1 89 ? 20.895 -20.206 -25.427 1.00 82.44 89 SER A CA 1
ATOM 676 C C . SER A 1 89 ? 19.604 -19.704 -26.066 1.00 82.44 89 SER A C 1
ATOM 678 O O . SER A 1 89 ? 19.147 -20.239 -27.076 1.00 82.44 89 SER A O 1
ATOM 680 N N . SER A 1 90 ? 19.045 -18.620 -25.531 1.00 78.88 90 SER A N 1
ATOM 681 C CA . SER A 1 90 ? 17.880 -17.965 -26.132 1.00 78.88 90 SER A CA 1
ATOM 682 C C . SER A 1 90 ? 18.141 -17.543 -27.582 1.00 78.88 90 SER A C 1
ATOM 684 O O . SER A 1 90 ? 17.217 -17.531 -28.386 1.00 78.88 90 SER A O 1
ATOM 686 N N . VAL A 1 91 ? 19.398 -17.248 -27.941 1.00 83.88 91 VAL A N 1
ATOM 687 C CA . VAL A 1 91 ? 19.785 -16.946 -29.328 1.00 83.88 91 VAL A CA 1
ATOM 688 C C . VAL A 1 91 ? 19.580 -18.158 -30.231 1.00 83.88 91 VAL A C 1
ATOM 690 O O . VAL A 1 91 ? 19.083 -18.002 -31.343 1.00 83.88 91 VAL A O 1
ATOM 693 N N . ASP A 1 92 ? 19.930 -19.352 -29.760 1.00 84.31 92 ASP A N 1
ATOM 694 C CA . ASP A 1 92 ? 19.796 -20.576 -30.548 1.00 84.31 92 ASP A CA 1
ATOM 695 C C . ASP A 1 92 ? 18.326 -20.982 -30.681 1.00 84.31 92 ASP A C 1
ATOM 697 O O . ASP A 1 92 ? 17.899 -21.349 -31.769 1.00 84.31 92 ASP A O 1
ATOM 701 N N . VAL A 1 93 ? 17.514 -20.778 -29.637 1.00 84.38 93 VAL A N 1
ATOM 702 C CA . VAL A 1 93 ? 16.052 -20.956 -29.710 1.00 84.38 93 VAL A CA 1
ATOM 703 C C . VAL A 1 93 ? 15.425 -20.000 -30.728 1.00 84.38 93 VAL A C 1
ATOM 705 O O . VAL A 1 93 ? 14.621 -20.418 -31.555 1.00 84.38 93 VAL A O 1
ATOM 708 N N . ILE A 1 94 ? 15.809 -18.720 -30.719 1.00 85.56 94 ILE A N 1
ATOM 709 C CA . ILE A 1 94 ? 15.290 -17.734 -31.681 1.00 85.56 94 ILE A CA 1
ATOM 710 C C . ILE A 1 94 ? 15.723 -18.081 -33.111 1.00 85.56 94 ILE A C 1
ATOM 712 O O . ILE A 1 94 ? 14.931 -17.920 -34.040 1.00 85.56 94 ILE A O 1
ATOM 716 N N . ARG A 1 95 ? 16.962 -18.555 -33.301 1.00 84.56 95 ARG A N 1
ATOM 717 C CA . ARG A 1 95 ? 17.437 -19.040 -34.604 1.00 84.56 95 ARG A CA 1
ATOM 718 C C . ARG A 1 95 ? 16.612 -20.228 -35.072 1.00 84.56 95 ARG A C 1
ATOM 720 O O . ARG A 1 95 ? 16.078 -20.148 -36.167 1.00 84.56 95 ARG A O 1
ATOM 727 N N . GLN A 1 96 ? 16.421 -21.229 -34.217 1.00 85.25 96 GLN A N 1
ATOM 728 C CA . GLN A 1 96 ? 15.594 -22.396 -34.511 1.00 85.25 96 GLN A CA 1
ATOM 729 C C . GLN A 1 96 ? 14.175 -21.983 -34.915 1.00 85.25 96 GLN A C 1
ATOM 731 O O . GLN A 1 96 ? 13.730 -22.318 -36.000 1.00 85.25 96 GLN A O 1
ATOM 736 N N . MET A 1 97 ? 13.499 -21.147 -34.119 1.00 85.88 97 MET A N 1
ATOM 737 C CA . MET A 1 97 ? 12.146 -20.669 -34.437 1.00 85.88 97 MET A CA 1
ATOM 738 C C . MET A 1 97 ? 12.078 -19.898 -35.757 1.00 85.88 97 MET A C 1
ATOM 740 O O . MET A 1 97 ? 11.077 -19.967 -36.467 1.00 85.88 97 MET A O 1
ATOM 744 N N . ARG A 1 98 ? 13.107 -19.105 -36.072 1.00 82.88 98 ARG A N 1
ATOM 745 C CA . ARG A 1 98 ? 13.180 -18.379 -37.342 1.00 82.88 98 ARG A CA 1
ATOM 746 C C . ARG A 1 98 ? 13.384 -19.346 -38.500 1.00 82.88 98 ARG A C 1
ATOM 748 O O . ARG A 1 98 ? 12.712 -19.197 -39.512 1.00 82.88 98 ARG A O 1
ATOM 755 N N . ASP A 1 99 ? 14.311 -20.279 -38.354 1.00 84.12 99 ASP A N 1
ATOM 756 C CA . ASP A 1 99 ? 14.684 -21.224 -39.398 1.00 84.12 99 ASP A CA 1
ATOM 757 C C . ASP A 1 99 ? 13.532 -22.214 -39.649 1.00 84.12 99 ASP A C 1
ATOM 759 O O . ASP A 1 99 ? 13.197 -22.465 -40.798 1.00 84.12 99 ASP A O 1
ATOM 763 N N . ASP A 1 100 ? 12.797 -22.624 -38.615 1.00 82.81 100 ASP A N 1
ATOM 764 C CA . ASP A 1 100 ? 11.565 -23.413 -38.748 1.00 82.81 100 ASP A CA 1
ATOM 765 C C . ASP A 1 100 ? 10.438 -22.622 -39.430 1.00 82.81 100 ASP A C 1
ATOM 767 O O . ASP A 1 100 ? 9.664 -23.166 -40.216 1.00 82.81 100 ASP A O 1
ATOM 771 N N . ARG A 1 101 ? 10.318 -21.320 -39.129 1.00 76.38 101 ARG A N 1
ATOM 772 C CA . ARG A 1 101 ? 9.213 -20.481 -39.624 1.00 76.38 101 ARG A CA 1
ATOM 773 C C . ARG A 1 101 ? 9.443 -19.923 -41.024 1.00 76.38 101 ARG A C 1
ATOM 775 O O . ARG A 1 101 ? 8.476 -19.663 -41.735 1.00 76.38 101 ARG A O 1
ATOM 782 N N . TYR A 1 102 ? 10.694 -19.678 -41.393 1.00 69.06 102 TYR A N 1
ATOM 783 C CA . TYR A 1 102 ? 11.059 -18.983 -42.626 1.00 69.06 102 TYR A CA 1
ATOM 784 C C . TYR A 1 102 ? 12.032 -19.771 -43.522 1.00 69.06 102 TYR A C 1
ATOM 786 O O . TYR A 1 102 ? 12.251 -19.364 -44.665 1.00 69.06 102 TYR A O 1
ATOM 794 N N . GLY A 1 103 ? 12.567 -20.897 -43.040 1.00 71.19 103 GLY A N 1
ATOM 795 C CA . GLY A 1 103 ? 13.287 -21.906 -43.819 1.00 71.19 103 GLY A CA 1
ATOM 796 C C . GLY A 1 103 ? 14.447 -21.400 -44.677 1.00 71.19 103 GLY A C 1
ATOM 797 O O . GLY A 1 103 ? 14.988 -20.301 -44.505 1.00 71.19 103 GLY A O 1
ATOM 798 N N . ASP A 1 104 ? 14.797 -22.220 -45.670 1.00 65.12 104 ASP A N 1
ATOM 799 C CA . ASP A 1 104 ? 15.849 -21.940 -46.652 1.00 65.12 104 ASP A CA 1
ATOM 800 C C . ASP A 1 104 ? 15.550 -20.707 -47.517 1.00 65.12 104 ASP A C 1
ATOM 802 O O . ASP A 1 104 ? 16.473 -20.016 -47.951 1.00 65.12 104 ASP A O 1
ATOM 806 N N . ALA A 1 105 ? 14.271 -20.371 -47.717 1.00 66.06 105 ALA A N 1
ATOM 807 C CA . ALA A 1 105 ? 13.845 -19.220 -48.513 1.00 66.06 105 ALA A CA 1
ATOM 808 C C . ALA A 1 105 ? 14.314 -17.880 -47.911 1.00 66.06 105 ALA A C 1
ATOM 810 O O . ALA A 1 105 ? 14.752 -16.983 -48.635 1.00 66.06 105 ALA A O 1
ATOM 811 N N . TRP A 1 106 ? 14.291 -17.745 -46.581 1.00 67.19 106 TRP A N 1
ATOM 812 C CA . TRP A 1 106 ? 14.753 -16.535 -45.890 1.00 67.19 106 TRP A CA 1
ATOM 813 C C . TRP A 1 106 ? 16.279 -16.431 -45.828 1.00 67.19 106 TRP A C 1
ATOM 815 O O . TRP A 1 106 ? 16.838 -15.335 -45.927 1.00 67.19 106 TRP A O 1
ATOM 825 N N . LEU A 1 107 ? 16.971 -17.568 -45.714 1.00 64.62 107 LEU A N 1
ATOM 826 C CA . LEU A 1 107 ? 18.433 -17.626 -45.778 1.00 64.62 107 LEU A CA 1
ATOM 827 C C . LEU A 1 107 ? 18.956 -17.348 -47.199 1.00 64.62 107 LEU A C 1
ATOM 829 O O . LEU A 1 107 ? 19.966 -16.652 -47.338 1.00 64.62 107 LEU A O 1
ATOM 833 N N . ALA A 1 108 ? 18.260 -17.819 -48.240 1.00 65.56 108 ALA A N 1
ATOM 834 C CA . ALA A 1 108 ? 18.576 -17.544 -49.643 1.00 65.56 108 ALA A CA 1
ATOM 835 C C . ALA A 1 108 ? 18.452 -16.045 -49.971 1.00 65.56 108 ALA A C 1
ATOM 837 O O . ALA A 1 108 ? 19.426 -15.442 -50.418 1.00 65.56 108 ALA A O 1
ATOM 838 N N . ALA A 1 109 ? 17.335 -15.403 -49.605 1.00 66.88 109 ALA A N 1
ATOM 839 C CA . ALA A 1 109 ? 17.113 -13.968 -49.832 1.00 66.88 109 ALA A CA 1
ATOM 840 C C . ALA A 1 109 ? 18.155 -13.055 -49.141 1.00 66.88 109 ALA A C 1
ATOM 842 O O . ALA A 1 109 ? 18.416 -11.923 -49.562 1.00 66.88 109 ALA A O 1
ATOM 843 N N . ARG A 1 110 ? 18.785 -13.534 -48.058 1.00 64.56 110 ARG A N 1
ATOM 844 C CA . ARG A 1 110 ? 19.825 -12.787 -47.340 1.00 64.56 110 ARG A CA 1
ATOM 845 C C . ARG A 1 110 ? 21.222 -12.931 -47.961 1.00 64.56 110 ARG A C 1
ATOM 847 O O . ARG A 1 110 ? 22.042 -12.020 -47.820 1.00 64.56 110 ARG A O 1
ATOM 854 N N . LYS A 1 111 ? 21.519 -14.044 -48.645 1.00 60.44 111 LYS A N 1
ATOM 855 C CA . LYS A 1 111 ? 22.804 -14.211 -49.351 1.00 60.44 111 LYS A CA 1
ATOM 856 C C . LYS A 1 111 ? 22.945 -13.192 -50.486 1.00 60.44 111 LYS A C 1
ATOM 858 O O . LYS A 1 111 ? 24.012 -12.591 -50.614 1.00 60.44 111 LYS A O 1
ATOM 863 N N . ASP A 1 112 ? 21.851 -12.888 -51.179 1.00 57.97 112 ASP A N 1
ATOM 864 C CA . ASP A 1 112 ? 21.831 -11.911 -52.277 1.00 57.97 112 ASP A CA 1
ATOM 865 C C . ASP A 1 112 ? 22.064 -10.473 -51.789 1.00 57.97 112 ASP A C 1
ATOM 867 O O . ASP A 1 112 ? 22.764 -9.680 -52.419 1.00 57.97 112 ASP A O 1
ATOM 871 N N . THR A 1 113 ? 21.568 -10.141 -50.596 1.00 57.28 113 THR A N 1
ATOM 872 C CA . THR A 1 113 ? 21.752 -8.807 -50.001 1.00 57.28 113 THR A CA 1
ATOM 873 C C . THR A 1 113 ? 23.119 -8.614 -49.339 1.00 57.28 113 THR A C 1
ATOM 875 O O . THR A 1 113 ? 23.595 -7.480 -49.240 1.00 57.28 113 THR A O 1
ATOM 878 N N . SER A 1 114 ? 23.803 -9.688 -48.922 1.00 53.66 114 SER A N 1
ATOM 879 C CA . SER A 1 114 ? 25.164 -9.596 -48.370 1.00 53.66 114 SER A CA 1
ATOM 880 C C . SER A 1 114 ? 26.234 -9.370 -49.444 1.00 53.66 114 SER A C 1
ATOM 882 O O . SER A 1 114 ? 27.256 -8.749 -49.145 1.00 53.66 114 SER A O 1
ATOM 884 N N . ALA A 1 115 ? 26.014 -9.829 -50.682 1.00 52.38 115 ALA A N 1
ATOM 885 C CA . ALA A 1 115 ? 26.910 -9.551 -51.809 1.00 52.38 115 ALA A CA 1
ATOM 886 C C . ALA A 1 115 ? 26.907 -8.058 -52.198 1.00 52.38 115 ALA A C 1
ATOM 888 O O . ALA A 1 115 ? 27.922 -7.525 -52.644 1.00 52.38 115 ALA A O 1
ATOM 889 N N . ALA A 1 116 ? 25.800 -7.353 -51.943 1.00 53.84 116 ALA A N 1
ATOM 890 C CA . ALA A 1 116 ? 25.621 -5.944 -52.289 1.00 53.84 116 ALA A CA 1
ATOM 891 C C . ALA A 1 116 ? 26.233 -4.945 -51.282 1.00 53.84 116 ALA A C 1
ATOM 893 O O . ALA A 1 116 ? 26.259 -3.744 -51.548 1.00 53.84 116 ALA A O 1
ATOM 894 N N . LYS A 1 117 ? 26.738 -5.398 -50.121 1.00 52.91 117 LYS A N 1
ATOM 895 C CA . LYS A 1 117 ? 27.210 -4.512 -49.038 1.00 52.91 117 LYS A CA 1
ATOM 896 C C . LYS A 1 117 ? 28.704 -4.660 -48.736 1.00 52.91 117 LYS A C 1
ATOM 898 O O . LYS A 1 117 ? 29.102 -4.770 -47.580 1.00 52.91 117 LYS A O 1
ATOM 903 N N . LYS A 1 118 ? 29.555 -4.620 -49.766 1.00 47.75 118 LYS A N 1
ATOM 904 C CA . LYS A 1 118 ? 30.993 -4.343 -49.604 1.00 47.75 118 LYS A CA 1
ATOM 905 C C . LYS A 1 118 ? 31.251 -2.884 -50.004 1.00 47.75 118 LYS A C 1
ATOM 907 O O . LYS A 1 118 ? 31.409 -2.618 -51.192 1.00 47.75 118 LYS A O 1
ATOM 912 N N . PRO A 1 119 ? 31.270 -1.909 -49.073 1.00 48.59 119 PRO A N 1
ATOM 913 C CA . PRO A 1 119 ? 31.682 -0.563 -49.441 1.00 48.59 119 PRO A CA 1
ATOM 914 C C . PRO A 1 119 ? 33.162 -0.599 -49.831 1.00 48.59 119 PRO A C 1
ATOM 916 O O . PRO A 1 119 ? 34.017 -1.046 -49.060 1.00 48.59 119 PRO A O 1
ATOM 919 N N . ALA A 1 120 ? 33.455 -0.158 -51.054 1.00 52.91 120 ALA A N 1
ATOM 920 C CA . ALA A 1 120 ? 34.810 0.073 -51.521 1.00 52.91 120 ALA A CA 1
ATOM 921 C C . ALA A 1 120 ? 35.517 1.013 -50.535 1.00 52.91 120 ALA A C 1
ATOM 923 O O . ALA A 1 120 ? 35.098 2.156 -50.343 1.00 52.91 120 ALA A O 1
ATOM 924 N N . ARG A 1 121 ? 36.591 0.531 -49.900 1.00 53.09 121 ARG A N 1
ATOM 925 C CA . ARG A 1 121 ? 37.541 1.385 -49.182 1.00 53.09 121 ARG A CA 1
ATOM 926 C C . ARG A 1 121 ? 38.164 2.337 -50.205 1.00 53.09 121 ARG A C 1
ATOM 928 O O . ARG A 1 121 ? 39.124 1.974 -50.877 1.00 53.09 121 ARG A O 1
ATOM 935 N N . ARG A 1 122 ? 37.607 3.540 -50.349 1.00 45.06 122 ARG A N 1
ATOM 936 C CA . ARG A 1 122 ? 38.299 4.657 -50.995 1.00 45.06 122 ARG A CA 1
ATOM 937 C C . ARG A 1 122 ? 39.262 5.243 -49.975 1.00 45.06 122 ARG A C 1
ATOM 939 O O . ARG A 1 122 ? 38.846 5.922 -49.045 1.00 45.06 122 ARG A O 1
ATOM 946 N N . GLY A 1 123 ? 40.535 4.909 -50.146 1.00 49.03 123 GLY A N 1
ATOM 947 C CA . GLY A 1 123 ? 41.622 5.669 -49.557 1.00 49.03 123 GLY A CA 1
ATOM 948 C C . GLY A 1 123 ? 41.770 7.013 -50.265 1.00 49.03 123 GLY A C 1
ATOM 949 O O . GLY A 1 123 ? 41.656 7.089 -51.492 1.00 49.03 123 GLY A O 1
ATOM 950 N N . ARG A 1 124 ? 42.027 8.045 -49.473 1.00 41.78 124 ARG A N 1
ATOM 951 C CA . ARG A 1 124 ? 43.005 9.097 -49.738 1.00 41.78 124 ARG A CA 1
ATOM 952 C C . ARG A 1 124 ? 43.341 9.774 -48.422 1.00 41.78 124 ARG A C 1
ATOM 954 O O . ARG A 1 124 ? 42.397 9.950 -47.623 1.00 41.78 124 ARG A O 1
#

Radius of gyration: 30.02 Å; chains: 1; bounding box: 62×47×72 Å

Foldseek 3Di:
DDDDDDDPDDDPVNVVVLVVVCVVVVHDSVVSVVVVVCVVVVPDPCPPPPVCVVCVDCCVVVVNDDDDPVRVVVVVCVVPVDDPDDDDDPVVVVVVVCCVVCNPVVVVVVVVVVVVPDPPPDDD

Secondary structure (DSSP, 8-state):
-----------HHHHHHHHHHHHHTT--HHHHHHHHHHHHHHS---S---HHHHT---GGGGTTSPPPHHHHHHHHHHH-SS---SSS-HHHHHHHHHHHHHHHHHHHHHHHHHHT--------

pLDDT: mean 75.64, std 16.55, range [41.78, 97.62]